Protein AF-A0A0A0KLH7-F1 (afdb_monomer)

Structure (mmCIF, N/CA/C/O backbone):
data_AF-A0A0A0KLH7-F1
#
_entry.id   AF-A0A0A0KLH7-F1
#
loop_
_atom_site.group_PDB
_atom_site.id
_atom_site.type_symbol
_atom_site.label_atom_id
_atom_site.label_alt_id
_atom_site.label_comp_id
_atom_site.label_asym_id
_atom_site.label_entity_id
_atom_site.label_seq_id
_atom_site.pdbx_PDB_ins_code
_atom_site.Cartn_x
_atom_site.Cartn_y
_atom_site.Cartn_z
_atom_site.occupancy
_atom_site.B_iso_or_equiv
_atom_site.auth_seq_id
_atom_site.auth_comp_id
_atom_site.auth_asym_id
_atom_site.auth_atom_id
_atom_site.pdbx_PDB_model_num
ATOM 1 N N . MET A 1 1 ? -0.018 0.250 -0.901 1.00 79.38 1 MET A N 1
ATOM 2 C CA . MET A 1 1 ? 0.447 -0.085 -2.264 1.00 79.38 1 MET A CA 1
ATOM 3 C C . MET A 1 1 ? 0.105 1.109 -3.131 1.00 79.38 1 MET A C 1
ATOM 5 O O . MET A 1 1 ? -0.990 1.629 -2.955 1.00 79.38 1 MET A O 1
ATOM 9 N N . SER A 1 2 ? 1.045 1.602 -3.937 1.00 88.06 2 SER A N 1
ATOM 10 C CA . SER A 1 2 ? 0.832 2.804 -4.754 1.00 88.06 2 SER A CA 1
ATOM 11 C C . SER A 1 2 ? 0.038 2.472 -6.014 1.00 88.06 2 SER A C 1
ATOM 13 O O . SER A 1 2 ? 0.092 1.332 -6.485 1.00 88.06 2 SER A O 1
ATOM 15 N N . ARG A 1 3 ? -0.644 3.476 -6.579 1.00 93.12 3 ARG A N 1
ATOM 16 C CA . ARG A 1 3 ? -1.394 3.338 -7.834 1.00 93.12 3 ARG A CA 1
ATOM 17 C C . ARG A 1 3 ? -0.508 2.764 -8.941 1.00 93.12 3 ARG A C 1
ATOM 19 O O . ARG A 1 3 ? -0.866 1.728 -9.485 1.00 93.12 3 ARG A O 1
ATOM 26 N N . LEU A 1 4 ? 0.701 3.317 -9.122 1.00 92.50 4 LEU A N 1
ATOM 27 C CA . LEU A 1 4 ? 1.710 2.821 -10.069 1.00 92.50 4 LEU A CA 1
ATOM 28 C C . LEU A 1 4 ? 1.900 1.295 -10.003 1.00 92.50 4 LEU A C 1
ATOM 30 O O . LEU A 1 4 ? 1.829 0.603 -11.016 1.00 92.50 4 LEU A O 1
ATOM 34 N N . THR A 1 5 ? 2.074 0.753 -8.792 1.00 93.19 5 THR A N 1
ATOM 35 C CA . THR A 1 5 ? 2.255 -0.694 -8.614 1.00 93.19 5 THR A CA 1
ATOM 36 C C . THR A 1 5 ? 1.005 -1.489 -8.953 1.00 93.19 5 THR A C 1
ATOM 38 O O . THR A 1 5 ? 1.094 -2.500 -9.634 1.00 93.19 5 THR A O 1
ATOM 41 N N . THR A 1 6 ? -0.163 -1.057 -8.480 1.00 93.50 6 THR A N 1
ATOM 42 C CA . THR A 1 6 ? -1.396 -1.840 -8.598 1.00 93.50 6 THR A CA 1
ATOM 43 C C . THR A 1 6 ? -1.982 -1.828 -9.999 1.00 93.50 6 THR A C 1
ATOM 45 O O . THR A 1 6 ? -2.563 -2.831 -10.393 1.00 93.50 6 THR A O 1
ATOM 48 N N . THR A 1 7 ? -1.855 -0.717 -10.728 1.00 94.06 7 THR A N 1
ATOM 49 C CA . THR A 1 7 ? -2.494 -0.546 -12.039 1.00 94.06 7 THR A CA 1
ATOM 50 C C . THR A 1 7 ? -1.570 -0.867 -13.203 1.00 94.06 7 THR A C 1
ATOM 52 O O . THR A 1 7 ? -2.056 -1.373 -14.203 1.00 94.06 7 THR A O 1
ATOM 55 N N . TYR A 1 8 ? -0.265 -0.595 -13.090 1.00 93.25 8 TYR A N 1
ATOM 56 C CA . TYR A 1 8 ? 0.660 -0.756 -14.217 1.00 93.25 8 TYR A CA 1
ATOM 57 C C . TYR A 1 8 ? 1.631 -1.923 -14.016 1.00 93.25 8 TYR A C 1
ATOM 59 O O . TYR A 1 8 ? 1.801 -2.723 -14.923 1.00 93.25 8 TYR A O 1
ATOM 67 N N . VAL A 1 9 ? 2.223 -2.086 -12.826 1.00 93.38 9 VAL A N 1
ATOM 68 C CA . VAL A 1 9 ? 3.262 -3.118 -12.617 1.00 93.38 9 VAL A CA 1
ATOM 69 C C . VAL A 1 9 ? 2.679 -4.516 -12.390 1.00 93.38 9 VAL A C 1
ATOM 71 O O . VAL A 1 9 ? 3.055 -5.465 -13.066 1.00 93.38 9 VAL A O 1
ATOM 74 N N . LEU A 1 10 ? 1.767 -4.675 -11.425 1.00 91.44 10 LEU A N 1
ATOM 75 C CA . LEU A 1 10 ? 1.253 -5.997 -11.038 1.00 91.44 10 LEU A CA 1
ATOM 76 C C . LEU A 1 10 ? 0.415 -6.709 -12.120 1.00 91.44 10 LEU A C 1
ATOM 78 O O . LEU A 1 10 ? 0.468 -7.936 -12.144 1.00 91.44 10 LEU A O 1
ATOM 82 N N . PRO A 1 11 ? -0.371 -6.022 -12.973 1.00 93.25 11 PRO A N 1
ATOM 83 C CA . PRO A 1 11 ? -1.112 -6.699 -14.042 1.00 93.25 11 PRO A CA 1
ATOM 84 C C . PRO A 1 11 ? -0.218 -7.189 -15.184 1.00 93.25 11 PRO A C 1
ATOM 86 O O . PRO A 1 11 ? -0.568 -8.147 -15.858 1.00 93.25 11 PRO A O 1
ATOM 89 N N . LEU A 1 12 ? 0.936 -6.548 -15.384 1.00 92.56 12 LEU A N 1
ATOM 90 C CA . LEU A 1 12 ? 1.892 -6.849 -16.453 1.00 92.56 12 LEU A CA 1
ATOM 91 C C . LEU A 1 12 ? 3.084 -7.675 -15.945 1.00 92.56 12 LEU A C 1
ATOM 93 O O . LEU A 1 12 ? 4.168 -7.610 -16.515 1.00 92.56 12 LEU A O 1
ATOM 97 N N . LYS A 1 13 ? 2.904 -8.438 -14.860 1.00 89.38 13 LYS A N 1
ATOM 98 C CA . LYS A 1 13 ? 3.966 -9.251 -14.239 1.00 89.38 13 LYS A CA 1
ATOM 99 C C . LYS A 1 13 ? 4.673 -10.182 -15.224 1.00 89.38 13 LYS A C 1
ATOM 101 O O . LYS A 1 13 ? 5.881 -10.360 -15.105 1.00 89.38 13 LYS A O 1
ATOM 106 N N . ASP A 1 14 ? 3.920 -10.743 -16.164 1.00 89.12 14 ASP A N 1
ATOM 107 C CA . ASP A 1 14 ? 4.423 -11.708 -17.144 1.00 89.12 14 ASP A CA 1
ATOM 108 C C . ASP A 1 14 ? 5.073 -11.013 -18.358 1.00 89.12 14 ASP A C 1
ATOM 110 O O . ASP A 1 14 ? 5.993 -11.547 -18.973 1.00 89.12 14 ASP A O 1
ATOM 114 N N . ASP A 1 15 ? 4.668 -9.771 -18.646 1.00 89.62 15 ASP A N 1
ATOM 115 C CA . ASP A 1 15 ? 5.119 -8.967 -19.787 1.00 89.62 15 ASP A CA 1
ATOM 116 C C . ASP A 1 15 ? 6.163 -7.917 -19.356 1.00 89.62 15 ASP A C 1
ATOM 118 O O . ASP A 1 15 ? 5.957 -6.704 -19.475 1.00 89.62 15 ASP A O 1
ATOM 122 N N . VAL A 1 16 ? 7.321 -8.375 -18.871 1.00 84.19 16 VAL A N 1
ATOM 123 C CA . VAL A 1 16 ? 8.389 -7.496 -18.342 1.00 84.19 16 VAL A CA 1
ATOM 124 C C . VAL A 1 16 ? 8.901 -6.489 -19.383 1.00 84.19 16 VAL A C 1
ATOM 126 O O . VAL A 1 16 ? 9.274 -5.368 -19.040 1.00 84.19 16 VAL A O 1
ATOM 129 N N . GLU A 1 17 ? 8.857 -6.837 -20.671 1.00 85.25 17 GLU A N 1
ATOM 130 C CA . GLU A 1 17 ? 9.271 -5.950 -21.766 1.00 85.25 17 GLU A CA 1
ATOM 131 C C . GLU A 1 17 ? 8.448 -4.655 -21.828 1.00 85.25 17 GLU A C 1
ATOM 133 O O . GLU A 1 17 ? 8.996 -3.579 -22.067 1.00 85.25 17 GLU A O 1
ATOM 138 N N . LYS A 1 18 ? 7.145 -4.721 -21.521 1.00 86.31 18 LYS A N 1
ATOM 139 C CA . LYS A 1 18 ? 6.258 -3.545 -21.508 1.00 86.31 18 LYS A CA 1
ATOM 140 C C . LYS A 1 18 ? 6.479 -2.652 -20.283 1.00 86.31 18 LYS A C 1
ATOM 142 O O . LYS A 1 18 ? 6.005 -1.521 -20.268 1.00 86.31 18 LYS A O 1
ATOM 147 N N . LEU A 1 19 ? 7.197 -3.143 -19.270 1.00 89.00 19 LEU A N 1
ATOM 148 C CA . LEU A 1 19 ? 7.471 -2.442 -18.012 1.00 89.00 19 LEU A CA 1
ATOM 149 C C . LEU A 1 19 ? 8.798 -1.672 -18.009 1.00 89.00 19 LEU A C 1
ATOM 151 O O . LEU A 1 19 ? 9.083 -0.960 -17.046 1.00 89.00 19 LEU A O 1
ATOM 155 N N . LYS A 1 20 ? 9.606 -1.781 -19.074 1.00 86.81 20 LYS A N 1
ATOM 156 C CA . LYS A 1 20 ? 10.883 -1.056 -19.191 1.00 86.81 20 LYS A CA 1
ATOM 157 C C . LYS A 1 20 ? 10.698 0.458 -19.218 1.00 86.81 20 LYS A C 1
ATOM 159 O O . LYS A 1 20 ? 11.567 1.175 -18.738 1.00 86.81 20 LYS A O 1
ATOM 164 N N . HIS A 1 21 ? 9.580 0.935 -19.757 1.00 89.12 21 HIS A N 1
ATOM 165 C CA . HIS A 1 21 ? 9.274 2.358 -19.843 1.00 89.12 21 HIS A CA 1
ATOM 166 C C . HIS A 1 21 ? 8.218 2.755 -18.809 1.00 89.12 21 HIS A C 1
ATOM 168 O O . HIS A 1 21 ? 7.260 2.006 -18.590 1.00 89.12 21 HIS A O 1
ATOM 174 N N . PRO A 1 22 ? 8.359 3.931 -18.177 1.00 91.88 22 PRO A N 1
ATOM 175 C CA . PRO A 1 22 ? 7.335 4.435 -17.279 1.00 91.88 22 PRO A CA 1
ATOM 176 C C . PRO A 1 22 ? 6.032 4.712 -18.053 1.00 91.88 22 PRO A C 1
ATOM 178 O O . PRO A 1 22 ? 6.072 5.138 -19.212 1.00 91.88 22 PRO A O 1
ATOM 181 N N . PRO A 1 23 ? 4.858 4.522 -17.427 1.00 92.31 23 PRO A N 1
ATOM 182 C CA . PRO A 1 23 ? 3.591 4.961 -18.003 1.00 92.31 23 PRO A CA 1
ATOM 183 C C . PRO A 1 23 ? 3.586 6.472 -18.268 1.00 92.31 23 PRO A C 1
ATOM 185 O O . PRO A 1 23 ? 4.247 7.223 -17.556 1.00 92.31 23 PRO A O 1
ATOM 188 N N . THR A 1 24 ? 2.764 6.940 -19.212 1.00 93.50 24 THR A N 1
ATOM 189 C CA . THR A 1 24 ? 2.669 8.369 -19.577 1.00 93.50 24 THR A CA 1
ATOM 190 C C . THR A 1 24 ? 2.366 9.281 -18.381 1.00 93.50 24 THR A C 1
ATOM 192 O O . THR A 1 24 ? 2.925 10.363 -18.279 1.00 93.50 24 THR A O 1
ATOM 195 N N . GLU A 1 25 ? 1.536 8.832 -17.433 1.00 94.81 25 GLU A N 1
ATOM 196 C CA . GLU A 1 25 ? 1.222 9.570 -16.192 1.00 94.81 25 GLU A CA 1
ATOM 197 C C . GLU A 1 25 ? 2.446 9.740 -15.267 1.00 94.81 25 GLU A C 1
ATOM 199 O O . GLU A 1 25 ? 2.483 10.631 -14.423 1.00 94.81 25 GLU A O 1
ATOM 204 N N . TYR A 1 26 ? 3.458 8.891 -15.441 1.00 94.56 26 TYR A N 1
ATOM 205 C CA . TYR A 1 26 ? 4.697 8.858 -14.671 1.00 94.56 26 TYR A CA 1
ATOM 206 C C . TYR A 1 26 ? 5.926 9.117 -15.556 1.00 94.56 26 TYR A C 1
ATOM 208 O O . TYR A 1 26 ? 7.024 8.675 -15.229 1.00 94.56 26 TYR A O 1
ATOM 216 N N . SER A 1 27 ? 5.762 9.855 -16.660 1.00 93.38 27 SER A N 1
ATOM 217 C CA . SER A 1 27 ? 6.833 10.143 -17.628 1.00 93.38 27 SER A CA 1
ATOM 218 C C . SER A 1 27 ? 8.003 10.955 -17.061 1.00 93.38 27 SER A C 1
ATOM 220 O O . SER A 1 27 ? 9.024 11.092 -17.721 1.00 93.38 27 SER A O 1
ATOM 222 N N . PHE A 1 28 ? 7.848 11.522 -15.862 1.00 94.38 28 PHE A N 1
ATOM 223 C CA . PHE A 1 28 ? 8.894 12.252 -15.144 1.00 94.38 28 PHE A CA 1
ATOM 224 C C . PHE A 1 28 ? 9.928 11.336 -14.470 1.00 94.38 28 PHE A C 1
ATOM 226 O O . PHE A 1 28 ? 10.899 11.833 -13.910 1.00 94.38 28 PHE A O 1
ATOM 233 N N . ILE A 1 29 ? 9.692 10.022 -14.445 1.00 93.75 29 ILE A N 1
ATOM 234 C CA . ILE A 1 29 ? 10.619 9.042 -13.876 1.00 93.75 29 ILE A CA 1
ATOM 235 C C . ILE A 1 29 ? 11.561 8.581 -14.985 1.00 93.75 29 ILE A C 1
ATOM 237 O O . ILE A 1 29 ? 11.098 8.144 -16.036 1.00 93.75 29 ILE A O 1
ATOM 241 N N . ASP A 1 30 ? 12.868 8.621 -14.740 1.00 94.38 30 ASP A N 1
ATOM 242 C CA . ASP A 1 30 ? 13.833 8.107 -15.710 1.00 94.38 30 ASP A CA 1
ATOM 243 C C . ASP A 1 30 ? 13.667 6.602 -15.928 1.00 94.38 30 ASP A C 1
ATOM 245 O O . ASP A 1 30 ? 13.229 5.851 -15.048 1.00 94.38 30 ASP A O 1
ATOM 249 N N . GLN A 1 31 ? 14.078 6.143 -17.106 1.00 92.00 31 GLN A N 1
ATOM 250 C CA . GLN A 1 31 ? 13.944 4.744 -17.485 1.00 92.00 31 GLN A CA 1
ATOM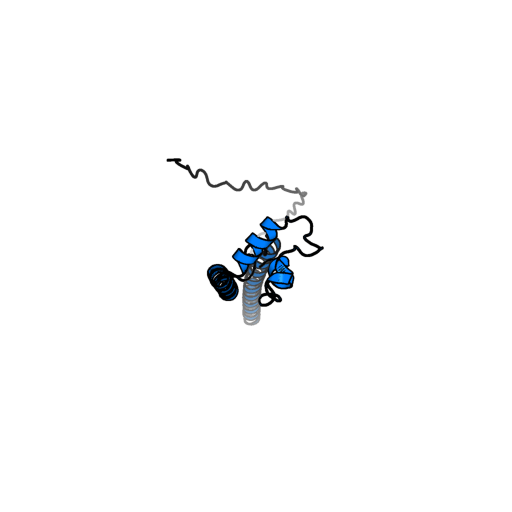 251 C C . GLN A 1 31 ? 14.680 3.804 -16.515 1.00 92.00 31 GLN A C 1
ATOM 253 O O . GLN A 1 31 ? 14.108 2.801 -16.090 1.00 92.00 31 GLN A O 1
ATOM 258 N N . ASP A 1 32 ? 15.895 4.163 -16.098 1.00 93.12 32 ASP A N 1
ATOM 259 C CA . ASP A 1 32 ? 16.709 3.346 -15.190 1.00 93.12 32 ASP A CA 1
ATOM 260 C C . ASP A 1 32 ? 16.026 3.172 -13.825 1.00 93.12 32 ASP A C 1
ATOM 262 O O . ASP A 1 32 ? 15.874 2.053 -13.326 1.00 93.12 32 ASP A O 1
ATOM 266 N N . HIS A 1 33 ? 15.501 4.269 -13.271 1.00 93.69 33 HIS A N 1
ATOM 267 C CA . HIS A 1 33 ? 14.733 4.259 -12.026 1.00 93.69 33 HIS A CA 1
ATOM 268 C C . HIS A 1 33 ? 13.426 3.460 -12.155 1.00 93.69 33 HIS A C 1
ATOM 270 O O . HIS A 1 33 ? 13.015 2.784 -11.208 1.00 93.69 33 HIS A O 1
ATOM 276 N N . SER A 1 34 ? 12.768 3.507 -13.320 1.00 92.75 34 SER A N 1
ATOM 277 C CA . SER A 1 34 ? 11.575 2.700 -13.605 1.00 92.75 34 SER A CA 1
ATOM 278 C C . SER A 1 34 ? 11.896 1.204 -13.563 1.00 92.75 34 SER A C 1
ATOM 280 O O . SER A 1 34 ? 11.192 0.437 -12.902 1.00 92.75 34 SER A O 1
ATOM 282 N N . VAL A 1 35 ? 12.992 0.784 -14.202 1.00 93.38 35 VAL A N 1
ATOM 283 C CA . VAL A 1 35 ? 13.427 -0.621 -14.226 1.00 93.38 35 VAL A CA 1
ATOM 284 C C . VAL A 1 35 ? 13.779 -1.112 -12.822 1.00 93.38 35 VAL A C 1
ATOM 286 O O . VAL A 1 35 ? 13.265 -2.149 -12.392 1.00 93.38 35 VAL A O 1
ATOM 289 N N . GLU A 1 36 ? 14.586 -0.358 -12.070 1.00 94.19 36 GLU A N 1
ATOM 290 C CA . GLU A 1 36 ? 14.938 -0.709 -10.688 1.00 94.19 36 GLU A CA 1
ATOM 291 C C . GLU A 1 36 ? 13.684 -0.831 -9.809 1.00 94.19 36 GLU A C 1
ATOM 293 O O . GLU A 1 36 ? 13.514 -1.791 -9.044 1.00 94.19 36 GLU A O 1
ATOM 298 N N . PHE A 1 37 ? 12.745 0.104 -9.973 1.00 93.06 37 PHE A N 1
ATOM 299 C CA . PHE A 1 37 ? 11.473 0.060 -9.276 1.00 93.06 37 PHE A CA 1
ATOM 300 C C . PHE A 1 37 ? 10.690 -1.209 -9.614 1.00 93.06 37 PHE A C 1
ATOM 302 O O . PHE A 1 37 ? 10.251 -1.898 -8.692 1.00 93.06 37 PHE A O 1
ATOM 309 N N . VAL A 1 38 ? 10.524 -1.556 -10.892 1.00 93.06 38 VAL A N 1
ATOM 310 C CA . VAL A 1 38 ? 9.797 -2.763 -11.315 1.00 93.06 38 VAL A CA 1
ATOM 311 C C . VAL A 1 38 ? 10.418 -4.016 -10.697 1.00 93.06 38 VAL A C 1
ATOM 313 O O . VAL A 1 38 ? 9.702 -4.785 -10.052 1.00 93.06 38 VAL A O 1
ATOM 316 N N . VAL A 1 39 ? 11.743 -4.171 -10.775 1.00 93.88 39 VAL A N 1
ATOM 317 C CA . VAL A 1 39 ? 12.468 -5.302 -10.166 1.00 93.88 39 VAL A CA 1
ATOM 318 C C . VAL A 1 39 ? 12.193 -5.385 -8.661 1.00 93.88 39 VAL A C 1
ATOM 320 O O . VAL A 1 39 ? 11.851 -6.452 -8.143 1.00 93.88 39 VAL A O 1
ATOM 323 N N . SER A 1 40 ? 12.245 -4.253 -7.950 1.00 93.44 40 SER A N 1
ATOM 324 C CA . SER A 1 40 ? 11.977 -4.209 -6.505 1.00 93.44 40 SER A CA 1
ATOM 325 C C . SER A 1 40 ? 10.561 -4.677 -6.137 1.00 93.44 40 SER A C 1
ATOM 327 O O . SER A 1 40 ? 10.352 -5.269 -5.075 1.00 93.44 40 SER A O 1
ATOM 329 N N . ARG A 1 41 ? 9.575 -4.417 -7.007 1.00 93.06 41 ARG A N 1
ATOM 330 C CA . ARG A 1 41 ? 8.158 -4.742 -6.782 1.00 93.06 41 ARG A CA 1
ATOM 331 C C . ARG A 1 41 ? 7.804 -6.169 -7.171 1.00 93.06 41 ARG A C 1
ATOM 333 O O . ARG A 1 41 ? 6.832 -6.692 -6.627 1.00 93.06 41 ARG A O 1
ATOM 340 N N . LEU A 1 42 ? 8.565 -6.778 -8.077 1.00 92.31 42 LEU A N 1
ATOM 341 C CA . LEU A 1 42 ? 8.404 -8.178 -8.472 1.00 92.31 42 LEU A CA 1
ATOM 342 C C . LEU A 1 42 ? 9.110 -9.151 -7.517 1.00 92.31 42 LEU A C 1
ATOM 344 O O . LEU A 1 42 ?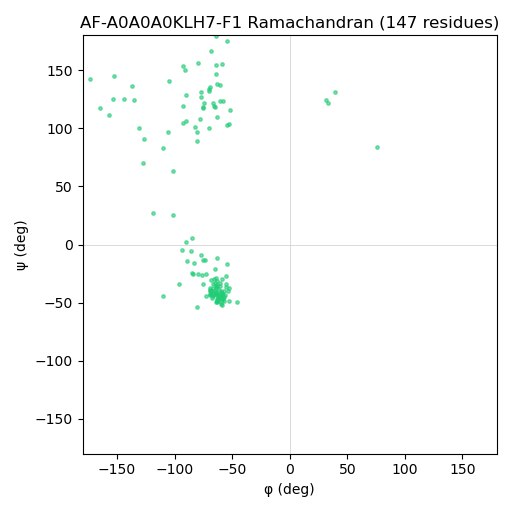 8.792 -10.336 -7.512 1.00 92.31 42 LEU A O 1
ATOM 348 N N . LYS A 1 43 ? 10.022 -8.662 -6.669 1.00 94.25 43 LYS A N 1
ATOM 349 C CA . LYS A 1 43 ? 10.726 -9.489 -5.683 1.00 94.25 43 LYS A CA 1
ATOM 350 C C . LYS A 1 43 ? 9.764 -10.148 -4.683 1.00 94.25 43 LYS A C 1
ATOM 352 O O . LYS A 1 43 ? 8.893 -9.488 -4.111 1.00 94.25 43 LYS A O 1
ATOM 357 N N . GLU A 1 44 ? 9.998 -11.423 -4.374 1.00 94.50 44 GLU A N 1
ATOM 358 C CA . GLU A 1 44 ? 9.193 -12.195 -3.413 1.00 94.50 44 GLU A CA 1
ATOM 359 C C . GLU A 1 44 ? 9.136 -11.539 -2.020 1.00 94.50 44 GLU A C 1
ATOM 361 O O . GLU A 1 44 ? 8.070 -11.446 -1.405 1.00 94.50 44 GLU A O 1
ATOM 366 N N . ASP A 1 45 ? 10.262 -10.983 -1.555 1.00 95.38 45 ASP A N 1
ATOM 367 C CA . ASP A 1 45 ? 10.348 -10.249 -0.285 1.00 95.38 45 ASP A CA 1
ATOM 368 C C . ASP A 1 45 ? 9.308 -9.127 -0.188 1.00 95.38 45 ASP A C 1
ATOM 370 O O . ASP A 1 45 ? 8.716 -8.889 0.871 1.00 95.38 45 ASP A O 1
ATOM 374 N N . PHE A 1 46 ? 9.091 -8.413 -1.296 1.00 93.56 46 PHE A N 1
ATOM 375 C CA . PHE A 1 46 ? 8.128 -7.326 -1.351 1.00 93.56 46 PHE A CA 1
ATOM 376 C C . PHE A 1 46 ? 6.698 -7.860 -1.266 1.00 93.56 46 PHE A C 1
ATOM 378 O O . PHE A 1 46 ? 5.880 -7.312 -0.520 1.00 93.56 46 PHE A O 1
ATOM 385 N N . GLU A 1 47 ? 6.396 -8.947 -1.977 1.00 92.25 47 GLU A N 1
ATOM 386 C CA . GLU A 1 47 ? 5.082 -9.582 -1.933 1.00 92.25 47 GLU A CA 1
ATOM 387 C C . GLU A 1 47 ? 4.747 -10.079 -0.521 1.00 92.25 47 GLU A C 1
ATOM 389 O O . GLU A 1 47 ? 3.663 -9.781 -0.007 1.00 92.25 47 GLU A O 1
ATOM 394 N N . LYS A 1 48 ? 5.698 -10.738 0.150 1.00 95.88 48 LYS A N 1
ATOM 395 C CA . LYS A 1 48 ? 5.552 -11.192 1.539 1.00 95.88 48 LYS A CA 1
ATOM 396 C C . LYS A 1 48 ? 5.288 -10.025 2.491 1.00 95.88 48 LYS A C 1
ATOM 398 O O . LYS A 1 48 ? 4.299 -10.049 3.225 1.00 95.88 48 LYS A O 1
ATOM 403 N N . LYS A 1 49 ? 6.115 -8.971 2.442 1.00 95.38 49 LYS A N 1
ATOM 404 C CA . LYS A 1 49 ? 5.939 -7.759 3.269 1.00 95.38 49 LYS A CA 1
ATOM 405 C C . LYS A 1 49 ? 4.595 -7.076 3.002 1.00 95.38 49 LYS A C 1
ATOM 407 O O . LYS A 1 49 ? 3.926 -6.626 3.930 1.00 95.38 49 LYS A O 1
ATOM 412 N N . SER A 1 50 ? 4.175 -7.013 1.739 1.00 93.69 50 SER A N 1
ATOM 413 C CA . SER A 1 50 ? 2.900 -6.414 1.339 1.00 93.69 50 SER A CA 1
ATOM 414 C C . SER A 1 50 ? 1.701 -7.212 1.864 1.00 93.69 50 SER A C 1
ATOM 416 O O . SER A 1 50 ? 0.756 -6.617 2.391 1.00 93.69 50 SER A O 1
ATOM 418 N N . LYS A 1 51 ? 1.741 -8.549 1.769 1.00 94.62 51 LYS A N 1
ATOM 419 C CA . LYS A 1 51 ? 0.711 -9.446 2.318 1.00 94.62 51 LYS A CA 1
ATOM 420 C C . LYS A 1 51 ? 0.631 -9.330 3.840 1.00 94.62 51 LYS A C 1
ATOM 422 O O . LYS A 1 51 ? -0.454 -9.079 4.356 1.00 94.62 51 LYS A O 1
ATOM 427 N N . ASP A 1 52 ? 1.761 -9.401 4.541 1.00 96.00 52 ASP A N 1
ATOM 428 C CA . ASP A 1 52 ? 1.821 -9.241 6.001 1.00 96.00 52 ASP A CA 1
ATOM 429 C C . ASP A 1 52 ? 1.261 -7.880 6.451 1.00 96.00 52 ASP A C 1
ATOM 431 O O . ASP A 1 52 ? 0.376 -7.803 7.303 1.00 96.00 52 ASP A O 1
ATOM 435 N N . GLY A 1 53 ? 1.662 -6.789 5.793 1.00 93.50 53 GLY A N 1
ATOM 436 C CA . GLY A 1 53 ? 1.131 -5.456 6.082 1.00 93.50 53 GLY A CA 1
ATOM 437 C C . GLY A 1 53 ? -0.369 -5.305 5.792 1.00 93.50 53 GLY A C 1
ATOM 438 O O . GLY A 1 53 ? -1.043 -4.487 6.422 1.00 93.50 53 GLY A O 1
ATOM 439 N N . LYS A 1 54 ? -0.931 -6.061 4.838 1.00 92.06 54 LYS A N 1
ATOM 440 C CA . LYS A 1 54 ? -2.388 -6.130 4.614 1.00 92.06 54 LYS A CA 1
ATOM 441 C C . LYS A 1 54 ? -3.080 -6.922 5.724 1.00 92.06 54 LYS A C 1
ATOM 443 O O . LYS A 1 54 ? -4.099 -6.457 6.228 1.00 92.06 54 LYS A O 1
ATOM 448 N N . LEU A 1 55 ? -2.521 -8.062 6.127 1.00 95.44 55 LEU A N 1
ATOM 449 C CA . LEU A 1 55 ? -3.058 -8.895 7.206 1.00 95.44 55 LEU A CA 1
ATOM 450 C C . LEU A 1 55 ? -3.071 -8.143 8.537 1.00 95.44 55 LEU A C 1
ATOM 452 O O . LEU A 1 55 ? -4.118 -8.069 9.169 1.00 95.44 55 LEU A O 1
ATOM 456 N N . LYS A 1 56 ? -1.966 -7.486 8.903 1.00 93.12 56 LYS A N 1
ATOM 457 C CA . LYS A 1 56 ? -1.879 -6.647 10.109 1.00 93.12 56 LYS A CA 1
ATOM 458 C C . LYS A 1 56 ? -2.942 -5.553 10.135 1.00 93.12 56 LYS A C 1
ATOM 460 O O . LYS A 1 56 ? -3.588 -5.362 11.155 1.00 93.12 56 LYS A O 1
ATOM 465 N N . ARG A 1 57 ? -3.174 -4.868 9.008 1.00 90.00 57 ARG A N 1
ATOM 466 C CA . ARG A 1 57 ? -4.234 -3.849 8.904 1.00 90.00 57 ARG A CA 1
ATOM 467 C C . ARG A 1 57 ? -5.637 -4.443 9.016 1.00 90.00 57 ARG A C 1
ATOM 469 O O . ARG A 1 57 ? -6.491 -3.818 9.629 1.00 90.00 57 ARG A O 1
ATOM 476 N N . LYS A 1 58 ? -5.868 -5.631 8.449 1.00 91.06 58 LYS A N 1
ATOM 477 C CA . LYS A 1 58 ? -7.158 -6.335 8.525 1.00 91.06 58 LYS A CA 1
ATOM 478 C C . LYS A 1 58 ? -7.457 -6.853 9.937 1.00 91.06 58 LYS A C 1
ATOM 480 O O . LYS A 1 58 ? -8.606 -6.816 10.353 1.00 91.06 58 LYS A O 1
ATOM 485 N N . LEU A 1 59 ? -6.435 -7.328 10.649 1.00 92.44 59 LEU A N 1
ATOM 486 C CA . LEU A 1 59 ? -6.529 -7.855 12.016 1.00 92.44 59 LEU A CA 1
ATOM 487 C C . LEU A 1 59 ? -6.425 -6.768 13.094 1.00 92.44 59 LEU A C 1
ATOM 489 O O . LEU A 1 59 ? -6.554 -7.066 14.279 1.00 92.44 59 LEU A O 1
ATOM 493 N N . ASN A 1 60 ? -6.161 -5.517 12.712 1.00 87.12 60 ASN A N 1
ATOM 494 C CA . ASN A 1 60 ? -6.029 -4.436 13.673 1.00 87.12 60 ASN A CA 1
ATOM 495 C C . ASN A 1 60 ? -7.377 -4.167 14.360 1.00 87.12 60 ASN A C 1
ATOM 497 O O . ASN A 1 60 ? -8.355 -3.818 13.699 1.00 87.12 60 ASN A O 1
ATOM 501 N N . LYS A 1 61 ? -7.396 -4.269 15.696 1.00 86.12 61 LYS A N 1
ATOM 502 C CA . LYS A 1 61 ? -8.565 -3.988 16.546 1.00 86.12 61 LYS A CA 1
ATOM 503 C C . LYS A 1 61 ? -9.122 -2.579 16.319 1.00 86.12 61 LYS A C 1
ATOM 505 O O . LYS A 1 61 ? -10.330 -2.376 16.389 1.00 86.12 61 LYS A O 1
ATOM 510 N N . TYR A 1 62 ? -8.250 -1.616 16.022 1.00 82.75 62 TYR A N 1
ATOM 511 C CA . TYR A 1 62 ? -8.618 -0.222 15.786 1.00 82.75 62 TYR A CA 1
ATOM 512 C C . TYR A 1 62 ? -8.431 0.117 14.306 1.00 82.75 62 TYR A C 1
ATOM 514 O O . TYR A 1 62 ? -7.392 0.625 13.891 1.00 82.75 62 TYR A O 1
ATOM 522 N N . ASN A 1 63 ? -9.431 -0.215 13.488 1.00 72.94 63 ASN A N 1
ATOM 523 C CA . ASN A 1 63 ? -9.393 0.003 12.036 1.00 72.94 63 ASN A CA 1
ATOM 524 C C . ASN A 1 63 ? -9.559 1.478 11.616 1.00 72.94 63 ASN A C 1
ATOM 526 O O . ASN A 1 63 ? -9.292 1.820 10.466 1.00 72.94 63 ASN A O 1
ATOM 530 N N . HIS A 1 64 ? -9.990 2.339 12.535 1.00 70.50 64 HIS A N 1
ATOM 531 C CA . HIS A 1 64 ? -10.096 3.775 12.340 1.00 70.50 64 HIS A CA 1
ATOM 532 C C . HIS A 1 64 ? -8.813 4.454 12.814 1.00 70.50 64 HIS A C 1
ATOM 534 O O . HIS A 1 64 ? -8.110 3.968 13.702 1.00 70.50 64 HIS A O 1
ATOM 540 N N . ARG A 1 65 ? -8.514 5.621 12.239 1.00 68.12 65 ARG A N 1
ATOM 541 C CA . ARG A 1 65 ? -7.479 6.495 12.786 1.00 68.12 65 ARG A CA 1
ATOM 542 C C . ARG A 1 65 ? -7.970 6.901 14.176 1.00 68.12 65 ARG A C 1
ATOM 544 O O . ARG A 1 65 ? -8.949 7.628 14.284 1.00 68.12 65 ARG A O 1
ATOM 551 N N . THR A 1 66 ? -7.331 6.412 15.233 1.00 58.12 66 THR A N 1
ATOM 552 C CA . THR A 1 66 ? -7.712 6.665 16.637 1.00 58.12 66 THR A CA 1
ATOM 553 C C . THR A 1 66 ? -7.825 8.156 16.977 1.00 58.12 66 THR A C 1
ATOM 555 O O . THR A 1 66 ? -8.479 8.511 17.946 1.00 58.12 66 THR A O 1
ATOM 558 N N . SER A 1 67 ? -7.269 9.039 16.140 1.00 59.56 67 SER A N 1
ATOM 559 C CA . SER A 1 67 ? -7.381 10.496 16.245 1.00 59.56 67 SER A CA 1
ATOM 560 C C . SER A 1 67 ? -8.573 11.134 15.504 1.00 59.56 67 SER A C 1
ATOM 562 O O . SER A 1 67 ? -8.631 12.356 15.439 1.00 59.56 67 SER A O 1
ATOM 564 N N . GLN A 1 68 ? -9.464 10.371 14.854 1.00 61.44 68 GLN A N 1
ATOM 565 C CA . GLN A 1 68 ? -10.578 10.939 14.068 1.00 61.44 68 GLN A CA 1
ATOM 566 C C . GLN A 1 68 ? -11.857 11.185 14.869 1.00 61.44 68 GLN A C 1
ATOM 568 O O . GLN A 1 68 ? -12.715 11.934 14.409 1.00 61.44 68 GLN A O 1
ATOM 573 N N . LYS A 1 69 ? -11.976 10.626 16.075 1.00 63.97 69 LYS A N 1
ATOM 574 C CA . LYS A 1 69 ? -12.942 11.133 17.047 1.00 63.97 69 LYS A CA 1
ATOM 575 C C . LYS A 1 69 ? -12.304 12.355 17.707 1.00 63.97 69 LYS A C 1
ATOM 577 O O . LYS A 1 69 ? -11.530 12.221 18.647 1.00 63.97 69 LYS A O 1
ATOM 582 N N . GLY A 1 70 ? -12.518 13.534 17.125 1.00 69.06 70 GLY A N 1
ATOM 583 C CA . GLY A 1 70 ? -12.074 14.792 17.727 1.00 69.06 70 GLY A CA 1
ATOM 584 C C . GLY A 1 70 ? -12.780 15.064 19.062 1.00 69.06 70 GLY A C 1
ATOM 585 O O . GLY A 1 70 ? -13.659 14.312 19.482 1.00 69.06 70 GLY A O 1
ATOM 586 N N . TYR A 1 71 ? -12.445 16.184 19.705 1.00 65.31 71 TYR A N 1
ATOM 587 C CA . TYR A 1 71 ? -13.077 16.608 20.961 1.00 65.31 71 TYR A CA 1
ATOM 588 C C . TYR A 1 71 ? -14.608 16.717 20.882 1.00 65.31 71 TYR A C 1
ATOM 590 O O . TYR A 1 71 ? -15.262 16.528 21.897 1.00 65.31 71 TYR A O 1
ATOM 598 N N . ALA A 1 72 ? -15.183 16.973 19.702 1.00 66.81 72 ALA A N 1
ATOM 599 C CA . ALA A 1 72 ? -16.632 17.088 19.522 1.00 66.81 72 ALA A CA 1
ATOM 600 C C . ALA A 1 72 ? -17.379 15.811 19.948 1.00 66.81 72 ALA A C 1
ATOM 602 O O . ALA A 1 72 ? -18.238 15.876 20.821 1.00 66.81 72 ALA A O 1
ATOM 603 N N . ASN A 1 73 ? -16.973 14.641 19.444 1.00 68.69 73 ASN A N 1
ATOM 604 C CA . ASN A 1 73 ? -17.576 13.368 19.851 1.00 68.69 73 ASN A CA 1
ATOM 605 C C . ASN A 1 73 ? -17.251 13.001 21.304 1.00 68.69 73 ASN A C 1
ATOM 607 O O . ASN A 1 73 ? -18.067 12.364 21.953 1.00 68.69 73 ASN A O 1
ATOM 611 N N . LEU A 1 74 ? -16.086 13.404 21.829 1.00 77.50 74 LEU A N 1
ATOM 612 C CA . LEU A 1 74 ? -15.768 13.210 23.249 1.00 77.50 74 LEU A CA 1
ATOM 613 C C . LEU A 1 74 ? -16.730 14.016 24.138 1.00 77.50 74 LEU A C 1
ATOM 615 O O . LEU A 1 74 ? -17.207 13.511 25.146 1.00 77.50 74 LEU A O 1
ATOM 619 N N . VAL A 1 75 ? -17.031 15.261 23.763 1.00 76.31 75 V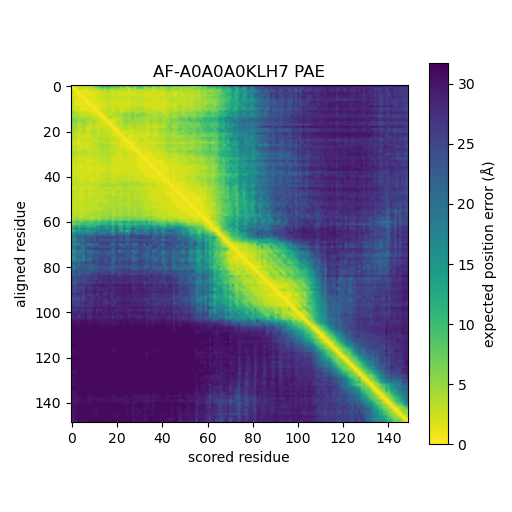AL A N 1
ATOM 620 C CA . VAL A 1 75 ? -17.979 16.124 24.481 1.00 76.31 75 VAL A CA 1
ATOM 621 C C . VAL A 1 75 ? -19.406 15.589 24.369 1.00 76.31 75 VAL A C 1
ATOM 623 O O . VAL A 1 75 ? -20.121 15.606 25.366 1.00 76.31 75 VAL A O 1
ATOM 626 N N . GLU A 1 76 ? -19.811 15.079 23.204 1.00 80.31 76 GLU A N 1
ATOM 627 C CA . GLU A 1 76 ? -21.115 14.426 23.017 1.00 80.31 76 GLU A CA 1
ATOM 628 C C . GLU A 1 76 ? -21.245 13.158 23.869 1.00 80.31 76 GLU A C 1
ATOM 630 O O . GLU A 1 76 ? -22.206 13.039 24.624 1.00 80.31 76 GLU A O 1
ATOM 635 N N . GLU A 1 77 ? -20.249 12.264 23.840 1.00 81.12 77 GLU A N 1
ATOM 636 C CA . GLU A 1 77 ? -20.231 11.049 24.667 1.00 81.12 77 GLU A CA 1
ATOM 637 C C . GLU A 1 77 ? -20.311 11.417 26.163 1.00 81.12 77 GLU A C 1
ATOM 639 O O . GLU A 1 77 ? -21.157 10.896 26.891 1.00 81.12 77 GLU A O 1
ATOM 644 N N . MET A 1 78 ? -19.510 12.386 26.621 1.00 82.88 78 MET A N 1
ATOM 645 C CA . MET A 1 78 ? -19.562 12.895 28.000 1.00 82.88 78 MET A CA 1
ATOM 646 C C . MET A 1 78 ? -20.924 13.524 28.338 1.00 82.88 78 MET A C 1
ATOM 648 O O . MET A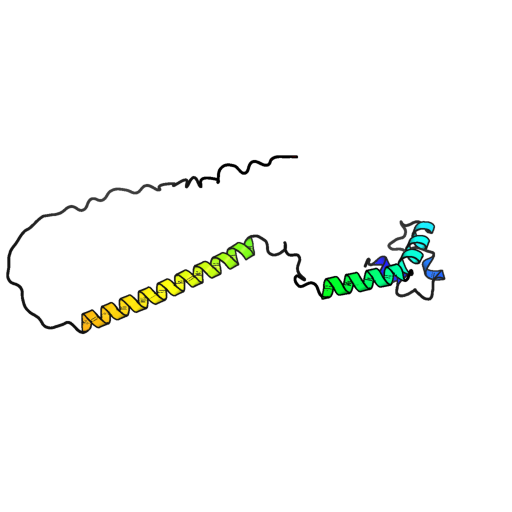 1 78 ? -21.443 13.329 29.437 1.00 82.88 78 MET A O 1
ATOM 652 N N . GLY A 1 79 ? -21.527 14.259 27.401 1.00 82.50 79 GLY A N 1
ATOM 653 C CA . GLY A 1 79 ? -22.852 14.856 27.552 1.00 82.50 79 GLY A CA 1
ATOM 654 C C . GLY A 1 79 ? -23.959 13.812 27.701 1.00 82.50 79 GLY A C 1
ATOM 655 O O . GLY A 1 79 ? -24.834 13.966 28.555 1.00 82.50 79 GLY A O 1
ATOM 656 N N . GLU A 1 80 ? -23.900 12.723 26.935 1.00 83.12 80 GLU A N 1
ATOM 657 C CA . GLU A 1 80 ? -24.847 11.608 27.025 1.00 83.12 80 GLU A CA 1
ATOM 658 C C . GLU A 1 80 ? -24.764 10.870 28.367 1.00 83.12 80 GLU A C 1
ATOM 660 O O . GLU A 1 80 ? -25.802 10.520 28.936 1.00 83.12 80 GLU A O 1
ATOM 665 N N . PHE A 1 81 ? -23.556 10.657 28.905 1.00 80.19 81 PHE A N 1
ATOM 666 C CA . PHE A 1 81 ? -23.381 10.061 30.236 1.00 80.19 81 PHE A CA 1
ATOM 667 C C . PHE A 1 81 ? -23.988 10.942 31.333 1.00 80.19 81 PHE A C 1
ATOM 669 O O . PHE A 1 81 ? -24.772 10.459 32.150 1.00 80.19 81 PHE A O 1
ATOM 676 N N . LEU A 1 82 ? -23.711 12.248 31.295 1.00 83.88 82 LEU A N 1
ATOM 677 C CA . LEU A 1 82 ? -24.255 13.210 32.258 1.00 83.88 82 LEU A CA 1
ATOM 678 C C . LEU A 1 82 ? -25.782 13.347 32.159 1.00 83.88 82 LEU A C 1
ATOM 680 O O . LEU A 1 82 ? -26.452 13.599 33.161 1.00 83.88 82 LEU A O 1
ATOM 684 N N . TYR A 1 83 ? -26.353 13.203 30.960 1.00 80.00 83 TYR A N 1
ATOM 685 C CA . TYR A 1 83 ? -27.803 13.231 30.764 1.00 80.00 83 TYR A CA 1
ATOM 686 C C . TYR A 1 83 ? -28.489 11.994 31.362 1.00 80.00 83 TYR A C 1
ATOM 688 O O . TYR A 1 83 ? -29.550 12.127 31.973 1.00 80.00 83 TYR A O 1
ATOM 696 N N . LYS A 1 84 ? -27.873 10.809 31.244 1.00 82.25 84 LYS A N 1
ATOM 697 C CA . LYS A 1 84 ? -28.382 9.568 31.852 1.00 82.25 84 LYS A CA 1
ATOM 698 C C . LYS A 1 84 ? -28.385 9.640 33.378 1.00 82.25 84 LYS A C 1
ATOM 700 O O . LYS A 1 84 ? -29.438 9.441 33.970 1.00 82.25 84 LYS A O 1
ATOM 705 N N . GLU A 1 85 ? -27.276 10.053 33.996 1.00 79.88 85 GLU A N 1
ATOM 706 C CA . GLU A 1 85 ? -27.207 10.221 35.459 1.00 79.88 85 GLU A CA 1
ATOM 707 C C . GLU A 1 85 ? -28.265 11.201 35.982 1.00 79.88 85 GLU A C 1
ATOM 709 O O . GLU A 1 85 ? -28.950 10.927 36.965 1.00 79.88 85 GLU A O 1
ATOM 714 N N . LYS A 1 86 ? -28.449 12.342 35.302 1.00 84.19 86 LYS A N 1
ATOM 715 C CA . LYS A 1 86 ? -29.478 13.322 35.682 1.00 84.19 86 LYS A CA 1
ATOM 716 C C . LYS A 1 86 ? -30.892 12.760 35.570 1.00 84.19 86 LYS A C 1
ATOM 718 O O . LYS A 1 86 ? -31.737 13.099 36.394 1.00 84.19 86 LYS A O 1
ATOM 723 N N . LYS A 1 87 ? -31.154 11.928 34.560 1.00 83.31 87 LYS A N 1
ATOM 724 C CA . LYS A 1 87 ? -32.453 11.283 34.364 1.00 83.31 87 LYS A CA 1
ATOM 725 C C . LYS A 1 87 ? -32.734 10.260 35.461 1.00 83.31 87 LYS A C 1
ATOM 727 O O . LYS A 1 87 ? -33.833 10.257 36.000 1.00 83.31 87 LYS A O 1
ATOM 732 N N . ASP A 1 88 ? -31.744 9.456 35.832 1.00 83.19 88 ASP A N 1
ATOM 733 C CA . ASP A 1 88 ? -31.890 8.462 36.898 1.00 83.19 88 ASP A CA 1
ATOM 734 C C . ASP A 1 88 ? -32.165 9.132 38.252 1.00 83.19 88 ASP A C 1
ATOM 736 O O . ASP A 1 88 ? -33.060 8.714 38.982 1.00 83.19 88 ASP A O 1
ATOM 740 N N . VAL A 1 89 ? -31.474 10.238 38.549 1.00 84.56 89 VAL A N 1
ATOM 741 C CA . VAL A 1 89 ? -31.732 11.047 39.752 1.00 84.56 89 VAL A CA 1
ATOM 742 C C . VAL A 1 89 ? -33.134 11.663 39.734 1.00 84.56 89 VAL A C 1
ATOM 744 O O . VAL A 1 89 ? -33.811 11.649 40.759 1.00 84.56 89 VAL A O 1
ATOM 747 N N . ALA A 1 90 ? -33.584 12.190 38.592 1.00 83.31 90 ALA A N 1
ATOM 748 C CA . ALA A 1 90 ? -34.927 12.754 38.463 1.00 83.31 90 ALA A CA 1
ATOM 749 C C . ALA A 1 90 ? -36.013 11.698 38.718 1.00 83.31 90 ALA A C 1
ATOM 751 O O . ALA A 1 90 ? -36.919 11.946 39.507 1.00 83.31 90 ALA A O 1
ATOM 752 N N . ASN A 1 91 ? -35.857 10.499 38.151 1.00 85.25 91 ASN A N 1
ATOM 753 C CA . ASN A 1 91 ? -36.795 9.396 38.362 1.00 85.25 91 ASN A CA 1
ATOM 754 C C . ASN A 1 91 ? -36.890 9.008 39.852 1.00 85.25 91 ASN A C 1
ATOM 756 O O . ASN A 1 91 ? -37.983 8.827 40.374 1.00 85.25 91 ASN A O 1
ATOM 760 N N . VAL A 1 92 ? -35.757 8.953 40.567 1.00 84.88 92 VAL A N 1
ATOM 761 C CA . VAL A 1 92 ? -35.744 8.668 42.015 1.00 84.88 92 VAL A CA 1
ATOM 762 C C . VAL A 1 92 ? -36.449 9.765 42.819 1.00 84.88 92 VAL A C 1
ATOM 764 O O . VAL A 1 92 ? -37.117 9.477 43.811 1.00 84.88 92 VAL A O 1
ATOM 767 N N . ILE A 1 93 ? -36.300 11.032 42.424 1.00 84.50 93 ILE A N 1
ATOM 768 C CA . ILE A 1 93 ? -36.973 12.153 43.093 1.00 84.50 93 ILE A CA 1
ATOM 769 C C . ILE A 1 93 ? -38.488 12.071 42.890 1.00 84.50 93 ILE A C 1
ATOM 771 O O . ILE A 1 93 ? -39.226 12.236 43.863 1.00 84.50 93 ILE A O 1
ATOM 775 N N . ASP A 1 94 ? -38.937 11.790 41.667 1.00 83.81 94 ASP A N 1
ATOM 776 C CA . ASP A 1 94 ? -40.358 11.634 41.345 1.00 83.81 94 ASP A CA 1
ATOM 777 C C . ASP A 1 94 ? -40.980 10.494 42.171 1.00 83.81 94 ASP A C 1
ATOM 779 O O . ASP A 1 94 ? -41.978 10.709 42.865 1.00 83.81 94 ASP A O 1
ATOM 783 N N . ASP A 1 95 ? -40.307 9.341 42.248 1.00 83.31 95 ASP A N 1
ATOM 784 C CA . ASP A 1 95 ? -40.730 8.210 43.082 1.00 83.31 95 ASP A CA 1
ATOM 785 C C . ASP A 1 95 ? -40.841 8.592 44.574 1.00 83.31 95 ASP A C 1
ATOM 787 O O . ASP A 1 95 ? -41.777 8.197 45.278 1.00 83.31 95 ASP A O 1
ATOM 791 N N . VAL A 1 96 ? -39.896 9.375 45.105 1.00 86.38 96 VAL A N 1
ATOM 792 C CA . VAL A 1 96 ? -39.917 9.818 46.513 1.00 86.38 96 VAL A CA 1
ATOM 793 C C . VAL A 1 96 ? -41.070 10.788 46.784 1.00 86.38 96 VAL A C 1
ATOM 795 O O . VAL A 1 96 ? -41.700 10.711 47.848 1.00 86.38 96 VAL A O 1
ATOM 798 N N . LEU A 1 97 ? -41.351 11.699 45.852 1.00 82.25 97 LEU A N 1
ATOM 799 C CA . LEU A 1 97 ? -42.432 12.678 45.971 1.00 82.25 97 LEU A CA 1
ATOM 800 C C . LEU A 1 97 ? -43.809 12.012 45.895 1.00 82.25 97 LEU A C 1
ATOM 802 O O . LEU A 1 97 ? -44.693 12.349 46.691 1.00 82.25 97 LEU A O 1
ATOM 806 N N . ASP A 1 98 ? -43.977 11.021 45.024 1.00 77.81 98 ASP A N 1
ATOM 807 C CA . ASP A 1 98 ? -45.214 10.246 44.923 1.00 77.81 98 ASP A CA 1
ATOM 808 C C . ASP A 1 98 ? -45.473 9.438 46.202 1.00 77.81 98 ASP A C 1
ATOM 810 O O . ASP A 1 98 ? -46.569 9.485 46.770 1.00 77.81 98 ASP A O 1
ATOM 814 N N . ASN A 1 99 ? -44.434 8.819 46.765 1.00 72.75 99 ASN A N 1
ATOM 815 C CA . ASN A 1 99 ? -44.519 8.135 48.057 1.00 72.75 99 ASN A CA 1
ATOM 816 C C . ASN A 1 99 ? -44.792 9.088 49.239 1.00 72.75 99 ASN A C 1
ATOM 818 O O . ASN A 1 99 ? -45.408 8.698 50.232 1.00 72.75 99 ASN A O 1
ATOM 822 N N . GLN A 1 100 ? -44.350 10.348 49.184 1.00 72.75 100 GLN A N 1
ATOM 823 C CA . GLN A 1 100 ? -44.732 11.367 50.172 1.00 72.75 100 GLN A CA 1
ATOM 824 C C . GLN A 1 100 ? -46.208 11.759 50.048 1.00 72.75 100 GLN A C 1
ATOM 826 O O . GLN A 1 100 ? -46.901 11.839 51.060 1.00 72.75 100 GLN A O 1
ATOM 831 N N . LYS A 1 101 ? -46.709 11.950 48.823 1.00 73.25 101 LYS A N 1
ATOM 832 C CA . LYS A 1 101 ? -48.124 12.255 48.559 1.00 73.25 101 LYS A CA 1
ATOM 833 C C . LYS A 1 101 ? -49.058 11.162 49.066 1.00 73.25 101 LYS A C 1
ATOM 835 O O . LYS A 1 101 ? -50.047 11.482 49.718 1.00 73.25 101 LYS A O 1
ATOM 840 N N . ILE A 1 102 ? -48.724 9.893 48.829 1.00 61.56 102 ILE A N 1
ATOM 841 C CA . ILE A 1 102 ? -49.518 8.747 49.299 1.00 61.56 102 ILE A CA 1
ATOM 842 C C . ILE A 1 102 ? -49.594 8.729 50.834 1.00 61.5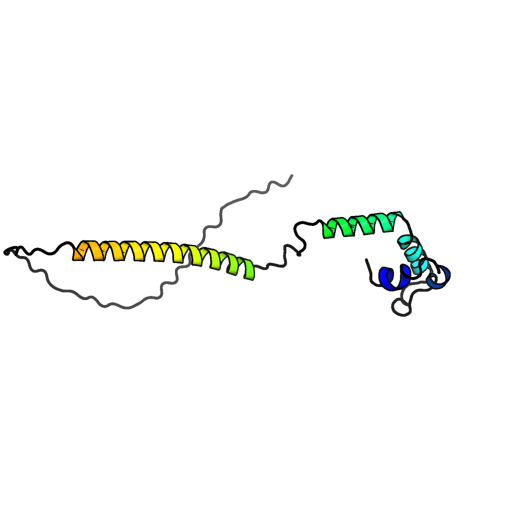6 102 ILE A C 1
ATOM 844 O O . ILE A 1 102 ? -50.680 8.583 51.389 1.00 61.56 102 ILE A O 1
ATOM 848 N N . ARG A 1 103 ? -48.468 8.972 51.524 1.00 57.41 103 ARG A N 1
ATOM 849 C CA . ARG A 1 103 ? -48.416 9.045 52.998 1.00 57.41 103 ARG A CA 1
ATOM 850 C C . ARG A 1 103 ? -49.248 10.187 53.584 1.00 57.41 103 ARG A C 1
ATOM 852 O O . ARG A 1 103 ? -49.832 10.024 54.650 1.00 57.41 103 ARG A O 1
ATOM 859 N N . ASN A 1 104 ? -49.311 11.320 52.888 1.00 59.38 104 ASN A N 1
ATOM 860 C CA . ASN A 1 104 ? -50.101 12.480 53.307 1.00 59.38 104 ASN A CA 1
ATOM 861 C C . ASN A 1 104 ? -51.608 12.297 53.046 1.00 59.38 104 ASN A C 1
ATOM 863 O O . ASN A 1 104 ? -52.418 12.892 53.747 1.00 59.38 104 ASN A O 1
ATOM 867 N N . LEU A 1 105 ? -51.996 11.471 52.068 1.00 56.94 105 LEU A N 1
ATOM 868 C CA . LEU A 1 105 ? -53.398 11.121 51.797 1.00 56.94 105 LEU A CA 1
ATOM 869 C C . LEU A 1 105 ? -53.938 10.045 52.756 1.00 56.94 105 LEU A C 1
ATOM 871 O O . LEU A 1 105 ? -55.138 9.999 53.000 1.00 56.94 105 LEU A O 1
ATOM 875 N N . SER A 1 106 ? -53.068 9.206 53.329 1.00 50.31 106 SER A N 1
ATOM 876 C CA . SER A 1 106 ? -53.432 8.193 54.333 1.00 50.31 106 SER A CA 1
ATOM 877 C C . SER A 1 106 ? -53.486 8.714 55.779 1.00 50.31 106 SER A C 1
ATOM 879 O O . SER A 1 106 ? -53.641 7.919 56.701 1.00 50.31 106 SER A O 1
ATOM 881 N N . GLY A 1 107 ? -53.314 10.021 56.000 1.00 48.53 107 GLY A N 1
ATOM 882 C CA . GLY A 1 107 ? -53.260 10.638 57.328 1.00 48.53 107 GLY A CA 1
ATOM 883 C C . GLY A 1 107 ? -54.234 11.802 57.456 1.00 48.53 107 GLY A C 1
ATOM 884 O O . GLY A 1 107 ? -53.808 12.951 57.513 1.00 48.53 107 GLY A O 1
ATOM 885 N N . GLY A 1 108 ? -55.530 11.505 57.485 1.00 48.47 108 GLY A N 1
ATOM 886 C CA . GLY A 1 108 ? -56.571 12.472 57.815 1.00 48.47 108 GLY A CA 1
ATOM 887 C C . GLY A 1 108 ? -57.506 11.894 58.866 1.00 48.47 108 GLY A C 1
ATOM 888 O O . GLY A 1 108 ? -58.371 11.110 58.510 1.00 48.47 108 GLY A O 1
ATOM 889 N N . ASP A 1 109 ? -57.311 12.291 60.123 1.00 40.19 109 ASP A N 1
ATOM 89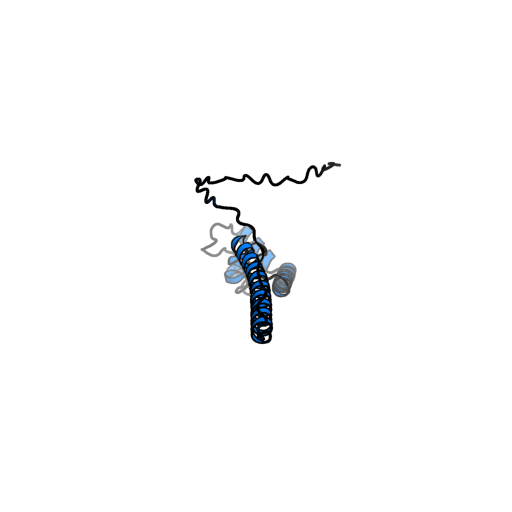0 C CA . ASP A 1 109 ? -58.371 12.421 61.124 1.00 40.19 109 ASP A CA 1
ATOM 891 C C . ASP A 1 109 ? -58.031 13.635 62.003 1.00 40.19 109 ASP A C 1
ATOM 893 O O . ASP A 1 109 ? -56.923 13.771 62.534 1.00 40.19 109 ASP A O 1
ATOM 897 N N . ASP A 1 110 ? -58.988 14.555 62.078 1.00 51.09 110 ASP A N 1
ATOM 898 C CA . ASP A 1 110 ? -58.909 15.871 62.699 1.00 51.09 110 ASP A CA 1
ATOM 899 C C . ASP A 1 110 ? -58.836 15.812 64.235 1.00 51.09 110 ASP A C 1
ATOM 901 O O . ASP A 1 110 ? -59.677 15.193 64.885 1.00 51.09 110 ASP A O 1
ATOM 905 N N . VAL A 1 111 ? -57.923 16.580 64.844 1.00 43.97 111 VAL A N 1
ATOM 906 C CA . VAL A 1 111 ? -58.109 17.088 66.217 1.00 43.97 111 VAL A CA 1
ATOM 907 C C . VAL A 1 111 ? -57.713 18.571 66.262 1.00 43.97 111 VAL A C 1
ATOM 909 O O . VAL A 1 111 ? -56.586 18.914 65.897 1.00 43.97 111 VAL A O 1
ATOM 912 N N . PRO A 1 112 ? -58.602 19.480 66.705 1.00 47.81 112 PRO A N 1
ATOM 913 C CA . PRO A 1 112 ? -58.313 20.909 66.748 1.00 47.81 112 PRO A CA 1
ATOM 914 C C . PRO A 1 112 ? -57.414 21.244 67.947 1.00 47.81 112 PRO A C 1
ATOM 916 O O . PRO A 1 112 ? -57.750 20.925 69.087 1.00 47.81 112 PRO A O 1
ATOM 919 N N . ASN A 1 113 ? -56.288 21.925 67.712 1.00 38.72 113 ASN A N 1
ATOM 920 C CA . ASN A 1 113 ? -55.411 22.390 68.790 1.00 38.72 113 ASN A CA 1
ATOM 921 C C . ASN A 1 113 ? -55.779 23.828 69.223 1.00 38.72 113 ASN A C 1
ATOM 923 O O . ASN A 1 113 ? -55.712 24.744 68.394 1.00 38.72 113 ASN A O 1
ATOM 927 N N . PRO A 1 114 ? -56.166 24.057 70.493 1.00 42.72 114 PRO A N 1
ATOM 928 C CA . PRO A 1 114 ? -56.522 25.375 70.999 1.00 42.72 114 PRO A CA 1
ATOM 929 C C . PRO A 1 114 ? -55.278 26.236 71.273 1.00 42.72 114 PRO A C 1
ATOM 931 O O . PRO A 1 114 ? -54.349 25.813 71.947 1.00 42.72 114 PRO A O 1
ATOM 934 N N . SER A 1 115 ? -55.314 27.473 70.764 1.00 42.66 115 SER A N 1
ATOM 935 C CA . SER A 1 115 ? -54.696 28.710 71.288 1.00 42.66 115 SER A CA 1
ATOM 936 C C . SER A 1 115 ? -53.369 28.637 72.070 1.00 42.66 115 SER A C 1
ATOM 938 O O . SER A 1 115 ? -53.345 28.098 73.166 1.00 42.66 115 SER A O 1
ATOM 940 N N . ILE A 1 116 ? -52.343 29.377 71.615 1.00 33.09 116 ILE A N 1
ATOM 941 C CA . ILE A 1 116 ? -51.615 30.452 72.344 1.00 33.09 116 ILE A CA 1
ATOM 942 C C . ILE A 1 116 ? -50.624 31.123 71.359 1.00 33.09 116 ILE A C 1
ATOM 944 O O . ILE A 1 116 ? -50.079 30.464 70.481 1.00 33.09 116 ILE A O 1
ATOM 948 N N . GLY A 1 117 ? -50.469 32.454 71.470 1.00 38.09 117 GLY A N 1
ATOM 949 C CA . GLY A 1 117 ? -49.755 33.370 70.557 1.00 38.09 117 GLY A CA 1
ATOM 950 C C . GLY A 1 117 ? -48.293 33.014 70.233 1.00 38.09 117 GLY A C 1
ATOM 951 O O . GLY A 1 117 ? -47.723 32.080 70.774 1.00 38.09 117 GLY A O 1
ATOM 952 N N . TRP A 1 118 ? -47.593 33.721 69.349 1.00 26.77 118 TRP A N 1
ATOM 953 C CA . TRP A 1 118 ? -47.294 35.154 69.393 1.00 26.77 118 TRP A CA 1
ATOM 954 C C . TRP A 1 118 ? -47.096 35.715 67.973 1.00 26.77 118 TRP A C 1
ATOM 956 O O . TRP A 1 118 ? -46.508 35.073 67.105 1.00 26.77 118 TRP A O 1
ATOM 966 N N . LYS A 1 119 ? -47.523 36.961 67.746 1.00 45.44 119 LYS A N 1
ATOM 967 C CA . LYS A 1 119 ? -47.196 37.722 66.532 1.00 45.44 119 LYS A CA 1
ATOM 968 C C . LYS A 1 119 ? -45.707 38.091 66.509 1.00 45.44 119 LYS A C 1
ATOM 970 O O . LYS A 1 119 ? -45.220 38.677 67.473 1.00 45.44 119 LYS A O 1
ATOM 975 N N . ARG A 1 120 ? -45.043 37.927 65.359 1.00 42.06 120 ARG A N 1
ATOM 976 C CA . ARG A 1 120 ? -44.014 38.866 64.874 1.00 42.06 120 ARG A CA 1
ATOM 977 C C . ARG A 1 120 ? -44.199 39.124 63.382 1.00 42.06 120 ARG A C 1
ATOM 979 O O . ARG A 1 120 ? -44.518 38.233 62.606 1.00 42.06 120 ARG A O 1
ATOM 986 N N . SER A 1 121 ? -44.082 40.398 63.041 1.00 41.25 121 SER A N 1
ATOM 987 C CA . SER A 1 121 ? -44.469 41.029 61.786 1.00 41.25 121 SER A CA 1
ATOM 988 C C . SER A 1 121 ? -43.344 41.063 60.751 1.00 41.25 121 SER A C 1
ATOM 990 O O . SER A 1 121 ? -42.190 41.253 61.121 1.00 41.25 121 SER A O 1
ATOM 992 N N . LEU A 1 122 ? -43.745 41.021 59.476 1.00 42.09 122 LEU A N 1
ATOM 993 C CA . LEU A 1 122 ? -43.213 41.745 58.308 1.00 42.09 122 LEU A CA 1
ATOM 994 C C . LEU A 1 122 ? -41.702 42.054 58.244 1.00 42.09 122 LEU A C 1
ATOM 996 O O . LEU A 1 122 ? -41.214 42.929 58.960 1.00 42.09 122 LEU A O 1
ATOM 1000 N N . ARG A 1 123 ? -41.050 41.566 57.177 1.00 37.41 123 ARG A N 1
ATOM 1001 C CA . ARG A 1 123 ? -40.500 42.465 56.140 1.00 37.41 123 ARG A CA 1
ATOM 1002 C C . ARG A 1 123 ? -40.132 41.710 54.858 1.00 37.41 123 ARG A C 1
ATOM 1004 O O . ARG A 1 123 ? -39.223 40.890 54.858 1.00 37.41 123 ARG A O 1
ATOM 1011 N N . ASN A 1 124 ? -40.795 42.058 53.756 1.00 44.03 124 ASN A N 1
ATOM 1012 C CA . ASN A 1 124 ? -40.216 41.904 52.424 1.00 44.03 124 ASN A CA 1
ATOM 1013 C C . ASN A 1 124 ? -39.084 42.931 52.286 1.00 44.03 124 ASN A C 1
ATOM 1015 O O . ASN A 1 124 ? -39.280 44.105 52.603 1.00 44.03 124 ASN A O 1
ATOM 1019 N N . SER A 1 125 ? -37.919 42.498 51.810 1.00 38.03 125 SER A N 1
ATOM 1020 C CA . SER A 1 125 ? -36.826 43.377 51.394 1.00 38.03 125 SER A CA 1
ATOM 1021 C C . SER A 1 125 ? -36.417 42.998 49.979 1.00 38.03 125 SER A C 1
ATOM 1023 O O . SER A 1 125 ? -35.556 42.150 49.763 1.00 38.03 125 SER A O 1
ATOM 1025 N N . SER A 1 126 ? -37.056 43.648 49.015 1.00 46.75 126 SER A N 1
ATOM 1026 C CA . SER A 1 126 ? -36.574 43.780 47.648 1.00 46.75 126 SER A CA 1
ATOM 1027 C C . SER A 1 126 ? -35.202 44.459 47.660 1.00 46.75 126 SER A C 1
ATOM 1029 O O . SER A 1 126 ? -35.098 45.584 48.149 1.00 46.75 126 SER A O 1
ATOM 1031 N N . ARG A 1 127 ? -34.165 43.839 47.085 1.00 37.03 127 ARG A N 1
ATOM 1032 C CA . ARG A 1 127 ? -33.033 44.595 46.529 1.00 37.03 127 ARG A CA 1
ATOM 1033 C C . ARG A 1 127 ? -32.273 43.793 45.471 1.00 37.03 127 ARG A C 1
ATOM 1035 O O . ARG A 1 127 ? -31.658 42.787 45.786 1.00 37.03 127 ARG A O 1
ATOM 1042 N N . CYS A 1 128 ? -32.416 44.294 44.245 1.00 31.05 128 CYS A N 1
ATOM 1043 C CA . CYS A 1 128 ? -31.458 44.453 43.149 1.00 31.05 128 CYS A CA 1
ATOM 1044 C C . CYS A 1 128 ? -30.428 43.350 42.869 1.00 31.05 128 CYS A C 1
ATOM 1046 O O . CYS A 1 128 ? -29.697 42.906 43.745 1.00 31.05 128 CYS A O 1
ATOM 1048 N N . GLY A 1 129 ? -30.348 42.981 41.589 1.00 44.56 129 GLY A N 1
ATOM 1049 C CA .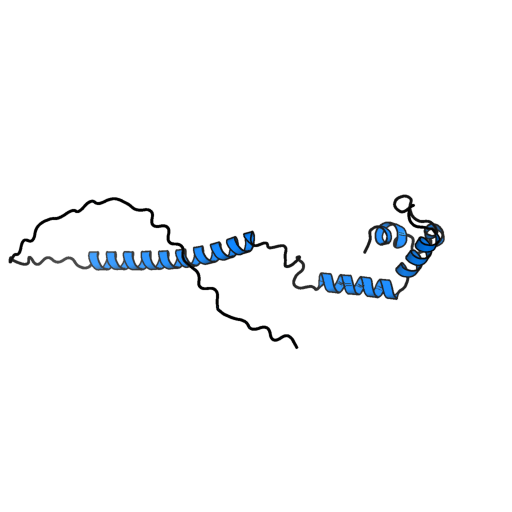 GLY A 1 129 ? -29.392 42.014 41.081 1.00 44.56 129 GLY A CA 1
ATOM 1050 C C . GLY A 1 129 ? -27.940 42.472 41.110 1.00 44.56 129 GLY A C 1
ATOM 1051 O O . GLY A 1 129 ? -27.636 43.652 41.232 1.00 44.56 129 GLY A O 1
ATOM 1052 N N . GLU A 1 130 ? -27.078 41.487 40.906 1.00 45.47 130 GLU A N 1
ATOM 1053 C CA . GLU A 1 130 ? -25.708 41.628 40.444 1.00 45.47 130 GLU A CA 1
ATOM 1054 C C . GLU A 1 130 ? -25.344 40.322 39.731 1.00 45.47 130 GLU A C 1
ATOM 1056 O O . GLU A 1 130 ? -25.498 39.222 40.268 1.00 45.47 130 GLU A O 1
ATOM 1061 N N . VAL A 1 131 ? -24.905 40.446 38.480 1.00 48.50 131 VAL A N 1
ATOM 1062 C CA . VAL A 1 131 ? -24.243 39.373 37.742 1.00 48.50 131 VAL A CA 1
ATOM 1063 C C . VAL A 1 131 ? -22.874 39.194 38.389 1.00 48.50 131 VAL A C 1
ATOM 1065 O O . VAL A 1 131 ? -21.957 39.968 38.131 1.00 48.50 131 VAL A O 1
ATOM 1068 N N . CYS A 1 132 ? -22.714 38.189 39.248 1.00 36.06 132 CYS A N 1
ATOM 1069 C CA . CYS A 1 132 ? -21.388 37.829 39.735 1.00 36.06 132 CYS A CA 1
ATOM 1070 C C . CYS A 1 132 ? -20.695 36.927 38.707 1.00 36.06 132 CYS A C 1
ATOM 1072 O O . CYS A 1 132 ? -20.932 35.717 38.663 1.00 36.06 132 CYS A O 1
ATOM 1074 N N . HIS A 1 133 ? -19.787 37.515 37.922 1.00 42.06 133 HIS A N 1
ATOM 1075 C CA . HIS A 1 133 ? -18.652 36.782 37.369 1.00 42.06 133 HIS A CA 1
ATOM 1076 C C . HIS A 1 133 ? -17.938 36.073 38.525 1.00 42.06 133 HIS A C 1
ATOM 1078 O O . HIS A 1 133 ? -17.406 36.715 39.428 1.00 42.06 133 HIS A O 1
ATOM 1084 N N . LYS A 1 134 ? -17.936 34.742 38.516 1.00 41.22 134 LYS A N 1
ATOM 1085 C CA . LYS A 1 134 ? -16.978 33.962 39.298 1.00 41.22 134 LYS A CA 1
ATOM 1086 C C . LYS A 1 134 ? -15.965 33.396 38.319 1.00 41.22 134 LYS A C 1
ATOM 1088 O O . LYS A 1 134 ? -16.213 32.359 37.708 1.00 41.22 134 LYS A O 1
ATOM 1093 N N . GLU A 1 135 ? -14.831 34.080 38.184 1.00 43.88 135 GLU A N 1
ATOM 1094 C CA . GLU A 1 135 ? -13.584 33.412 37.825 1.00 43.88 135 GLU A CA 1
ATOM 1095 C C . GLU A 1 135 ? -13.372 32.294 38.845 1.00 43.88 135 GLU A C 1
ATOM 1097 O O . GLU A 1 135 ? -13.022 32.524 40.002 1.00 43.88 135 GLU A O 1
ATOM 1102 N N . LYS A 1 136 ? -13.649 31.056 38.439 1.00 46.00 136 LYS A N 1
ATOM 1103 C CA . LYS A 1 136 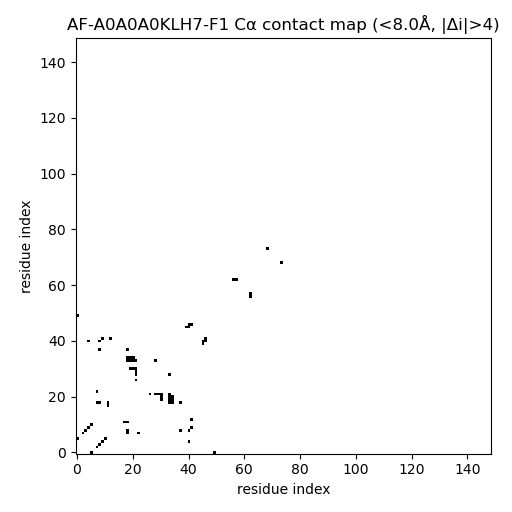? -13.083 29.908 39.133 1.00 46.00 136 LYS A CA 1
ATOM 1104 C C . LYS A 1 136 ? -11.664 29.770 38.608 1.00 46.00 136 LYS A C 1
ATOM 1106 O O . LYS A 1 136 ? -11.447 29.197 37.544 1.00 46.00 136 LYS A O 1
ATOM 1111 N N . LEU A 1 137 ? -10.722 30.326 39.365 1.00 41.75 137 LEU A N 1
ATOM 1112 C CA . LEU A 1 137 ? -9.334 29.887 39.356 1.00 41.75 137 LEU A CA 1
ATOM 1113 C C . LEU A 1 137 ? -9.361 28.370 39.606 1.00 41.75 137 LEU A C 1
ATOM 1115 O O . LEU A 1 137 ? -9.638 27.924 40.719 1.00 41.75 137 LEU A O 1
ATOM 1119 N N . PHE A 1 138 ? -9.166 27.567 38.564 1.00 38.69 138 PHE A N 1
ATOM 1120 C CA . PHE A 1 138 ? -8.826 26.163 38.754 1.00 38.69 138 PHE A CA 1
ATOM 1121 C C . PHE A 1 138 ? -7.356 26.135 39.185 1.00 38.69 138 PHE A C 1
ATOM 1123 O O . PHE A 1 138 ? -6.517 26.624 38.424 1.00 38.69 138 PHE A O 1
ATOM 1130 N N . PRO A 1 139 ? -7.012 25.628 40.382 1.00 44.88 139 PRO A N 1
ATOM 1131 C CA . PRO A 1 139 ? -5.614 25.443 40.732 1.00 44.88 139 PRO A CA 1
ATOM 1132 C C . PRO A 1 139 ? -5.032 24.394 39.781 1.00 44.88 139 PRO A C 1
ATOM 1134 O O . PRO A 1 139 ? -5.505 23.256 39.727 1.00 44.88 139 PRO A O 1
ATOM 1137 N N . TYR A 1 140 ? -4.035 24.793 38.991 1.00 48.06 140 TYR A N 1
ATOM 1138 C CA . TYR A 1 140 ? -3.184 23.837 38.295 1.00 48.06 140 TYR A CA 1
ATOM 1139 C C . TYR A 1 140 ? -2.433 23.016 39.352 1.00 48.06 140 TYR A C 1
ATOM 1141 O O . TYR A 1 140 ? -1.988 23.589 40.346 1.00 48.06 140 TYR A O 1
ATOM 1149 N N . PRO A 1 141 ? -2.289 21.692 39.182 1.00 50.06 141 PRO A N 1
ATOM 1150 C CA . PRO A 1 141 ? -1.471 20.902 40.085 1.00 50.06 141 PRO A CA 1
ATOM 1151 C C . PRO A 1 141 ? -0.010 21.337 39.945 1.00 50.06 141 PRO A C 1
ATOM 1153 O O . PRO A 1 141 ? 0.581 21.253 38.866 1.00 50.06 141 PRO A O 1
ATOM 1156 N N . ASP A 1 142 ? 0.553 21.814 41.049 1.00 50.25 142 ASP A N 1
ATOM 1157 C CA . ASP A 1 142 ? 1.950 22.201 41.149 1.00 50.25 142 ASP A CA 1
ATOM 1158 C C . ASP A 1 142 ? 2.875 21.006 40.864 1.00 50.25 142 ASP A C 1
ATOM 1160 O O . ASP A 1 142 ? 2.839 19.981 41.541 1.00 50.25 142 ASP A O 1
ATOM 1164 N N . GLY A 1 143 ? 3.754 21.186 39.875 1.00 47.59 143 GLY A N 1
ATOM 1165 C CA . GLY A 1 143 ? 5.101 20.617 39.869 1.00 47.59 143 GLY A CA 1
ATOM 1166 C C . GLY A 1 143 ? 5.252 19.125 39.562 1.00 47.59 143 GLY A C 1
ATOM 1167 O O . GLY A 1 143 ? 5.533 18.330 40.454 1.00 47.59 143 GLY A O 1
ATOM 1168 N N . ILE A 1 144 ? 5.290 18.769 38.274 1.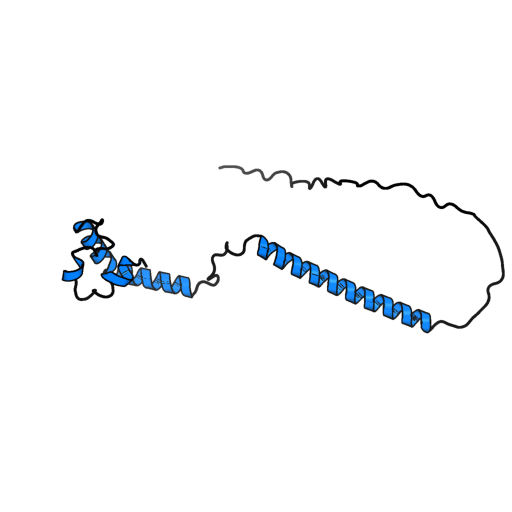00 45.81 144 ILE A N 1
ATOM 1169 C CA . ILE A 1 144 ? 6.090 17.618 37.824 1.00 45.81 144 ILE A CA 1
ATOM 1170 C C . ILE A 1 144 ? 7.488 18.145 37.483 1.00 45.81 144 ILE A C 1
ATOM 1172 O O . ILE A 1 144 ? 7.679 18.824 36.475 1.00 45.81 144 ILE A O 1
ATOM 1176 N N . LYS A 1 145 ? 8.471 17.849 38.340 1.00 46.38 145 LYS A N 1
ATOM 1177 C CA . LYS A 1 145 ? 9.891 18.051 38.030 1.00 46.38 145 LYS A CA 1
ATOM 1178 C C . LYS A 1 145 ? 10.326 16.952 37.067 1.00 46.38 145 LYS A C 1
ATOM 1180 O O . LYS A 1 145 ? 10.272 15.774 37.406 1.00 46.38 145 LYS A O 1
ATOM 1185 N N . ILE A 1 146 ? 10.743 17.346 35.872 1.00 45.12 146 ILE A N 1
ATOM 1186 C CA . ILE A 1 146 ? 11.372 16.451 34.905 1.00 45.12 146 ILE A CA 1
ATOM 1187 C C . ILE A 1 146 ? 12.879 16.554 35.149 1.00 45.12 146 ILE A C 1
ATOM 1189 O O . ILE A 1 146 ? 13.489 17.567 34.816 1.00 45.12 146 ILE A O 1
ATOM 1193 N N . GLU A 1 147 ? 13.472 15.547 35.786 1.00 47.00 147 GLU A N 1
ATOM 1194 C CA . GLU A 1 147 ? 14.927 15.397 35.812 1.00 47.00 147 GLU A CA 1
ATOM 1195 C C . GLU A 1 147 ? 15.360 14.810 34.467 1.00 47.00 147 GLU A C 1
ATOM 1197 O O . GLU A 1 147 ? 15.082 13.653 34.149 1.00 47.00 147 GLU A O 1
ATOM 1202 N N . THR A 1 148 ? 16.002 15.632 33.641 1.00 52.44 148 THR A N 1
ATOM 1203 C CA . THR A 1 148 ? 16.717 15.168 32.453 1.00 52.44 148 THR A CA 1
ATOM 1204 C C . THR A 1 148 ? 18.016 14.508 32.898 1.00 52.44 148 THR A C 1
ATOM 1206 O O . THR A 1 148 ? 18.836 15.158 33.550 1.00 52.44 148 THR A O 1
ATOM 1209 N N . LYS A 1 149 ? 18.192 13.236 32.544 1.00 48.34 149 LYS A N 1
ATOM 1210 C CA . LYS A 1 149 ? 19.456 12.508 32.654 1.00 48.34 149 LYS A CA 1
ATOM 1211 C C . LYS A 1 149 ? 20.109 12.394 31.284 1.00 48.34 149 LYS A C 1
ATOM 1213 O O . LYS A 1 149 ? 19.347 12.238 30.303 1.00 48.34 149 LYS A O 1
#

Organism: Cucumis sativus (NCBI:txid3659)

Solvent-accessible surface area (backbone atoms only — not comparable to full-atom values): 9777 Å² total; per-residue (Å²): 135,55,67,65,49,68,70,59,47,63,77,37,65,88,46,57,81,72,50,46,53,51,54,81,96,45,60,89,51,53,47,67,60,33,39,54,49,50,54,56,64,70,33,67,70,45,50,53,53,52,50,52,58,49,49,52,57,72,68,39,91,68,76,59,67,84,75,70,70,45,71,68,56,54,51,49,55,52,47,53,54,55,52,50,56,53,49,54,53,48,52,54,48,52,56,52,51,53,56,48,51,53,56,58,69,75,63,82,82,91,78,90,82,83,86,81,90,79,92,83,80,89,80,90,78,90,76,83,88,76,90,77,84,71,83,74,81,73,82,72,84,82,77,85,83,78,83,86,128

Foldseek 3Di:
DDPQCPPPQVVCVVVVVSQQARPPVPNVDDSVRSNVVSVVCSDPVNVVVVVVVVVCCVPDPPVDPPPPCDVVVVVVVVVVVVVVVVVVVVVVVVVVVVVVVVVVVVDDDDDDDDDDDDDDDDDDDDDDDDDDDDPPPDDDDDDDDDDDD

Secondary structure (DSSP, 8-state):
--HHIIIIITTTSS-GGGGSS--GGGTTS-HHHHHHHHHHHHSHHHHHHHHHHHHHHHH-S--S-TT-S-HHHHHHHHHHHHHHHHHHHHHHHHHHHHHHHHHHHT-----PPP-----------------------PPPPP-------

Mean predicted aligned error: 19.61 Å

Radius of gyration: 38.64 Å; Cα contacts (8 Å, |Δi|>4): 38; chains: 1; bounding box: 78×57×94 Å

Sequence (149 aa):
MSRLTTTYVLPLKDDVEKLKHPPTEYSFIDQDHSVEFVVSRLKEDFEKKSKDGKLKRKLNKYNHRTSQKGYANLVEEMGEFLYKEKKDVANVIDDVLDNQKIRNLSGGDDVPNPSIGWKRSLRNSSRCGEVCHKEKLFPYPDGIKIETK

pLDDT: mean 72.77, std 21.11, range [26.77, 96.0]